Protein AF-A0A7W3VMN3-F1 (afdb_monomer_lite)

Sequence (47 aa):
MIQRIIAIIVILLGIYMIFLGIKADMQPPLITGIGFILIGFLLLTKK

Radius of gyration: 11.23 Å; chains: 1; bounding box: 30×15×28 Å

Secondary structure (DSSP, 8-state):
-HHHHHHHHHHHHHHHHHHHHHHTT-HHHHHHHHHHH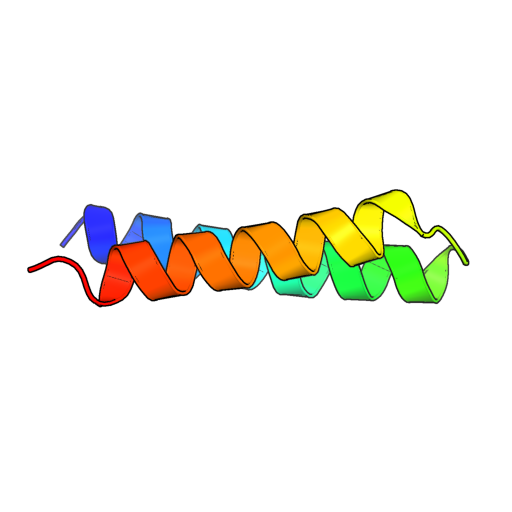HHHHHHHH--

Structure (mmCIF, N/CA/C/O backbone):
data_AF-A0A7W3VMN3-F1
#
_entry.id   AF-A0A7W3VMN3-F1
#
loop_
_atom_site.group_PDB
_atom_site.id
_atom_site.type_symbol
_atom_site.label_atom_id
_atom_site.label_alt_id
_atom_site.label_comp_id
_atom_site.label_asym_id
_atom_site.label_entity_id
_atom_site.label_seq_id
_atom_site.pdbx_PDB_ins_code
_atom_site.Cartn_x
_atom_site.Cartn_y
_atom_site.Cartn_z
_atom_site.occupancy
_atom_site.B_iso_or_equiv
_atom_site.auth_seq_id
_atom_site.auth_comp_id
_atom_site.auth_asym_id
_atom_site.auth_atom_id
_atom_site.pdbx_PDB_model_num
ATOM 1 N N . MET A 1 1 ? -11.048 4.880 17.164 1.00 81.31 1 MET A N 1
ATOM 2 C CA . MET A 1 1 ? -10.168 5.958 16.647 1.00 81.31 1 MET A CA 1
ATOM 3 C C . MET A 1 1 ? -8.791 5.421 16.257 1.00 81.31 1 MET A C 1
ATOM 5 O O . MET A 1 1 ? -8.460 5.481 15.083 1.00 81.31 1 MET A O 1
ATOM 9 N N . ILE A 1 2 ? -8.048 4.800 17.183 1.00 89.44 2 ILE A N 1
ATOM 10 C CA . ILE A 1 2 ? -6.736 4.167 16.922 1.00 89.44 2 ILE A CA 1
ATOM 11 C C . ILE A 1 2 ? -6.752 3.173 15.751 1.00 89.44 2 ILE A C 1
ATOM 13 O O . ILE A 1 2 ? -5.902 3.261 14.877 1.00 89.44 2 ILE A O 1
ATOM 17 N N . GLN A 1 3 ? -7.753 2.292 15.664 1.00 89.25 3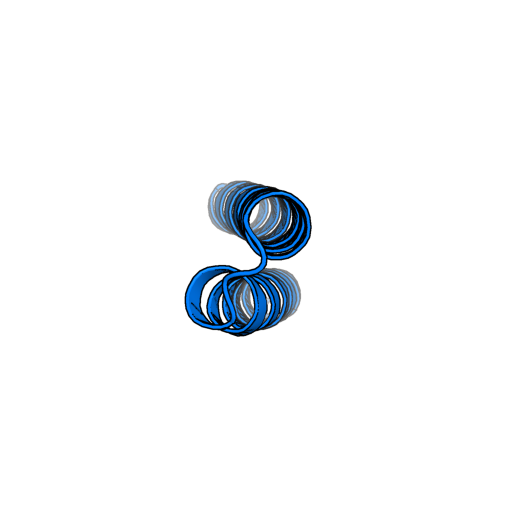 GLN A N 1
ATOM 18 C CA . GLN A 1 3 ? -7.850 1.324 14.560 1.00 89.25 3 GLN A CA 1
ATOM 19 C C . GLN A 1 3 ? -7.955 1.988 13.181 1.00 89.25 3 GLN A C 1
ATOM 21 O O . GLN A 1 3 ? -7.342 1.515 12.234 1.00 89.25 3 GLN A O 1
ATOM 26 N N . ARG A 1 4 ? -8.663 3.123 13.072 1.00 92.81 4 ARG A N 1
ATOM 27 C CA . ARG A 1 4 ? -8.735 3.885 11.816 1.00 92.81 4 ARG A CA 1
ATOM 28 C C . ARG A 1 4 ? -7.392 4.507 11.456 1.00 92.81 4 ARG A C 1
ATOM 30 O O . ARG A 1 4 ? -7.019 4.486 10.293 1.00 92.81 4 ARG A O 1
ATOM 37 N N . ILE A 1 5 ? -6.663 5.024 12.446 1.00 95.88 5 ILE A N 1
ATOM 38 C CA . ILE A 1 5 ? -5.317 5.576 12.240 1.00 95.88 5 ILE A CA 1
ATOM 39 C C . ILE A 1 5 ? -4.369 4.471 11.761 1.00 95.88 5 ILE A C 1
ATOM 41 O O . ILE A 1 5 ? -3.697 4.650 10.751 1.00 95.88 5 ILE A O 1
ATOM 45 N N . ILE A 1 6 ? -4.377 3.308 12.422 1.00 96.06 6 ILE A N 1
ATOM 46 C CA . ILE A 1 6 ? -3.588 2.137 12.011 1.00 96.06 6 ILE A CA 1
ATOM 47 C C . ILE A 1 6 ? -3.944 1.734 10.579 1.00 96.06 6 ILE A C 1
ATOM 49 O O . ILE A 1 6 ? -3.054 1.519 9.764 1.00 96.06 6 ILE A O 1
ATOM 53 N N . ALA A 1 7 ? -5.233 1.686 10.247 1.00 96.75 7 ALA A N 1
ATOM 54 C CA . ALA A 1 7 ? -5.684 1.315 8.916 1.00 96.75 7 ALA A CA 1
ATOM 55 C C . ALA A 1 7 ? -5.173 2.277 7.831 1.00 96.75 7 ALA A C 1
ATOM 57 O O . ALA A 1 7 ? -4.673 1.836 6.799 1.00 96.75 7 ALA A O 1
ATOM 58 N N . ILE A 1 8 ? -5.239 3.588 8.090 1.00 97.06 8 ILE A N 1
ATOM 59 C CA . ILE A 1 8 ? -4.715 4.620 7.185 1.00 97.06 8 ILE A CA 1
ATOM 60 C C . ILE A 1 8 ? -3.199 4.470 7.015 1.00 97.06 8 ILE A C 1
ATOM 62 O O . ILE A 1 8 ? -2.711 4.503 5.888 1.00 97.06 8 ILE A O 1
ATOM 66 N N . ILE A 1 9 ? -2.457 4.252 8.106 1.00 97.94 9 ILE A N 1
ATOM 67 C CA . ILE A 1 9 ? -1.003 4.035 8.055 1.00 97.94 9 ILE A CA 1
ATOM 68 C C . ILE A 1 9 ? -0.669 2.811 7.195 1.00 97.94 9 ILE A C 1
ATOM 70 O O . ILE A 1 9 ? 0.205 2.887 6.336 1.00 97.94 9 ILE A O 1
ATOM 74 N N . VAL A 1 10 ? -1.386 1.700 7.378 1.00 97.69 10 VAL A N 1
ATOM 75 C CA . VAL A 1 10 ? -1.182 0.471 6.597 1.00 97.69 10 VAL A CA 1
ATOM 76 C C . VAL A 1 10 ? -1.441 0.710 5.104 1.00 97.69 10 VAL A C 1
ATOM 78 O O . VAL A 1 10 ? -0.648 0.266 4.276 1.00 97.69 10 VAL A O 1
ATOM 81 N N . ILE A 1 11 ? -2.490 1.458 4.747 1.00 98.31 11 ILE A N 1
ATOM 82 C CA . ILE A 1 11 ? -2.767 1.818 3.346 1.00 98.31 11 ILE A CA 1
ATOM 83 C C . ILE A 1 11 ? -1.621 2.653 2.763 1.00 98.31 11 ILE A C 1
ATOM 85 O O . ILE A 1 11 ? -1.151 2.360 1.664 1.00 98.31 11 ILE A O 1
ATOM 89 N N . LEU A 1 12 ? -1.132 3.657 3.498 1.00 98.44 12 LEU A N 1
ATOM 90 C CA . LEU A 1 12 ? -0.017 4.501 3.052 1.00 98.44 12 LEU A CA 1
ATOM 91 C C . LEU A 1 12 ? 1.277 3.697 2.860 1.00 98.44 12 LEU A C 1
ATOM 93 O O . LEU A 1 12 ? 1.974 3.887 1.863 1.00 98.44 12 LEU A O 1
ATOM 97 N N . LEU A 1 13 ? 1.573 2.760 3.765 1.00 98.25 13 LEU A N 1
ATOM 98 C CA . LEU A 1 13 ? 2.705 1.840 3.617 1.00 98.25 13 LEU A CA 1
ATOM 99 C C . LEU A 1 13 ? 2.543 0.928 2.398 1.00 98.25 13 LEU A C 1
ATOM 101 O O . LEU A 1 13 ? 3.516 0.681 1.689 1.00 98.25 13 LEU A O 1
ATOM 105 N N . GLY A 1 14 ? 1.323 0.462 2.123 1.00 98.25 14 GLY A N 1
ATOM 106 C CA . GLY A 1 14 ? 1.025 -0.320 0.928 1.00 98.25 14 GLY A CA 1
ATOM 107 C C . GLY A 1 14 ? 1.282 0.455 -0.365 1.00 98.25 14 GLY A C 1
ATOM 108 O O . GLY A 1 14 ? 1.958 -0.049 -1.261 1.00 98.25 14 GLY A O 1
ATOM 109 N N . ILE A 1 15 ? 0.839 1.715 -0.429 1.00 98.50 15 ILE A N 1
ATOM 110 C CA . ILE A 1 15 ? 1.117 2.618 -1.559 1.00 98.50 15 ILE A CA 1
ATOM 111 C C . ILE A 1 15 ? 2.630 2.828 -1.727 1.00 98.50 15 ILE A C 1
ATOM 113 O O . ILE A 1 15 ? 3.148 2.748 -2.842 1.00 98.50 15 ILE A O 1
ATOM 117 N N . TYR A 1 16 ? 3.355 3.049 -0.628 1.00 98.25 16 TYR A N 1
ATOM 118 C CA . TYR A 1 16 ? 4.807 3.229 -0.660 1.00 98.25 16 TYR A CA 1
ATOM 119 C C . TYR A 1 16 ? 5.551 1.972 -1.146 1.00 98.25 16 TYR A C 1
ATOM 121 O O . TYR A 1 16 ? 6.471 2.073 -1.957 1.00 98.25 16 TYR A O 1
ATOM 129 N N . MET A 1 17 ? 5.126 0.783 -0.712 1.00 98.00 17 MET A N 1
ATOM 130 C CA . MET A 1 17 ? 5.679 -0.496 -1.172 1.00 98.00 17 MET A CA 1
ATOM 131 C C . MET A 1 17 ? 5.446 -0.725 -2.670 1.00 98.00 17 MET A C 1
ATOM 133 O O . MET A 1 17 ? 6.362 -1.167 -3.361 1.00 98.00 17 MET A O 1
ATOM 137 N N . ILE A 1 18 ? 4.269 -0.362 -3.194 1.00 98.38 18 ILE A N 1
ATOM 138 C CA . ILE A 1 18 ? 3.998 -0.409 -4.639 1.00 98.38 18 ILE A CA 1
ATOM 139 C C . ILE A 1 18 ? 4.935 0.542 -5.387 1.00 98.38 18 ILE A C 1
ATOM 141 O O . ILE A 1 18 ? 5.549 0.138 -6.373 1.00 98.38 18 ILE A O 1
ATOM 145 N N . PHE A 1 19 ? 5.090 1.779 -4.906 1.00 98.00 19 PHE A N 1
ATOM 146 C CA . PHE A 1 19 ? 6.012 2.744 -5.505 1.00 98.00 19 PHE A CA 1
ATOM 147 C C . PHE A 1 19 ? 7.452 2.210 -5.550 1.00 98.00 19 PHE A C 1
ATOM 149 O O . PHE A 1 19 ? 8.099 2.285 -6.595 1.00 98.00 19 PHE A O 1
ATOM 156 N N . LEU A 1 20 ? 7.944 1.628 -4.452 1.00 97.25 20 LEU A N 1
ATOM 157 C CA . LEU A 1 20 ? 9.267 1.002 -4.413 1.00 97.25 20 LEU A CA 1
ATOM 158 C C . LEU A 1 20 ? 9.368 -0.212 -5.340 1.00 97.25 20 LEU A C 1
ATOM 160 O O . LEU A 1 20 ? 10.377 -0.351 -6.023 1.00 97.25 20 LEU A O 1
ATOM 164 N N . GLY A 1 21 ? 8.336 -1.056 -5.390 1.00 97.50 21 GLY A N 1
ATOM 165 C CA . GLY A 1 21 ? 8.277 -2.215 -6.282 1.00 97.50 21 GLY A CA 1
ATOM 166 C C . GLY A 1 21 ? 8.388 -1.816 -7.749 1.00 97.50 21 GLY A C 1
ATOM 167 O O . GLY A 1 21 ? 9.189 -2.395 -8.472 1.00 97.50 21 GLY A O 1
ATOM 168 N N . ILE A 1 22 ? 7.667 -0.771 -8.164 1.00 97.75 22 ILE A N 1
ATOM 169 C CA . ILE A 1 22 ? 7.758 -0.214 -9.522 1.00 97.75 22 ILE A CA 1
ATOM 170 C C . ILE A 1 22 ? 9.144 0.397 -9.762 1.00 97.75 22 ILE A C 1
ATOM 172 O O . ILE A 1 22 ? 9.762 0.146 -10.792 1.00 97.75 22 ILE A O 1
ATOM 176 N N . LYS A 1 23 ? 9.657 1.188 -8.812 1.00 97.69 23 LYS A N 1
ATOM 177 C CA . LYS A 1 23 ? 10.947 1.880 -8.957 1.00 97.69 23 LYS A CA 1
ATOM 178 C C . LYS A 1 23 ? 12.138 0.917 -9.025 1.00 97.69 23 LYS A C 1
ATOM 180 O O . LYS A 1 23 ? 13.125 1.231 -9.683 1.00 97.69 23 LYS A O 1
ATOM 185 N N . ALA A 1 24 ? 12.066 -0.206 -8.316 1.00 96.69 24 ALA A N 1
ATOM 186 C CA . ALA A 1 24 ? 13.133 -1.199 -8.231 1.00 96.69 24 ALA A CA 1
ATOM 187 C C . ALA A 1 24 ? 12.919 -2.411 -9.156 1.00 96.69 24 ALA A C 1
ATOM 189 O O . ALA A 1 24 ? 13.725 -3.334 -9.106 1.00 96.69 24 ALA A O 1
ATOM 190 N N . ASP A 1 25 ? 11.844 -2.429 -9.955 1.00 96.50 25 ASP A N 1
ATOM 191 C CA . ASP A 1 25 ? 11.411 -3.587 -10.755 1.00 96.50 25 ASP A CA 1
ATOM 192 C C . ASP A 1 25 ? 11.316 -4.886 -9.921 1.00 96.50 25 ASP A C 1
ATOM 194 O O . ASP A 1 25 ? 11.694 -5.983 -10.329 1.00 96.50 25 ASP A O 1
ATOM 198 N N . MET A 1 26 ? 10.841 -4.748 -8.677 1.00 96.56 26 MET A N 1
ATOM 199 C CA . MET A 1 26 ? 10.729 -5.836 -7.708 1.00 96.56 26 MET A CA 1
ATOM 200 C C . MET A 1 26 ? 9.266 -6.234 -7.517 1.00 96.56 26 MET A C 1
ATOM 202 O O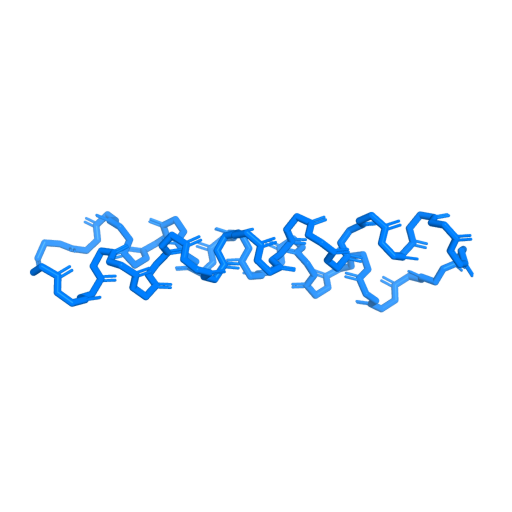 . MET A 1 26 ? 8.456 -5.486 -6.965 1.00 96.56 26 MET A O 1
ATOM 206 N N . GLN A 1 27 ? 8.944 -7.474 -7.881 1.00 94.50 27 GLN A N 1
ATOM 207 C CA . GLN A 1 27 ? 7.611 -8.050 -7.697 1.00 94.50 27 GLN A CA 1
ATOM 208 C C . GLN A 1 27 ? 7.174 -8.193 -6.216 1.00 94.50 27 GLN A C 1
ATOM 210 O O . GLN A 1 27 ? 6.008 -7.910 -5.924 1.00 94.50 27 GLN A O 1
ATOM 215 N N . PRO A 1 28 ? 8.041 -8.582 -5.250 1.00 96.12 28 PRO A N 1
ATOM 216 C CA . PRO A 1 28 ? 7.599 -8.802 -3.869 1.00 96.12 28 PRO A CA 1
ATOM 217 C C . PRO A 1 28 ? 7.060 -7.541 -3.160 1.00 96.12 28 PRO A C 1
ATOM 219 O O . PRO A 1 28 ? 5.967 -7.623 -2.590 1.00 96.12 28 PRO A O 1
ATOM 222 N N . PRO A 1 29 ? 7.722 -6.362 -3.212 1.00 96.56 29 PRO A N 1
ATOM 223 C CA . PRO A 1 29 ? 7.158 -5.115 -2.679 1.00 96.56 29 PRO A CA 1
ATOM 224 C C . PRO A 1 29 ? 5.829 -4.726 -3.341 1.00 96.56 29 PRO A C 1
ATOM 226 O O . PRO A 1 29 ? 4.915 -4.245 -2.677 1.00 96.56 29 PRO A O 1
ATOM 229 N N . LEU A 1 30 ? 5.680 -5.003 -4.638 1.00 96.94 30 LEU A N 1
ATOM 230 C CA . LEU A 1 30 ? 4.459 -4.720 -5.393 1.00 96.94 30 LEU A CA 1
ATOM 231 C C . LEU A 1 30 ? 3.266 -5.536 -4.866 1.00 96.94 30 LEU A C 1
ATOM 233 O O . LEU A 1 30 ? 2.229 -4.973 -4.516 1.00 96.94 30 LEU A O 1
ATOM 237 N N . ILE A 1 31 ? 3.434 -6.857 -4.737 1.00 97.62 31 ILE A N 1
ATOM 238 C CA . ILE A 1 31 ? 2.381 -7.764 -4.249 1.00 97.62 31 ILE A CA 1
ATOM 239 C C . ILE A 1 31 ? 2.068 -7.501 -2.771 1.00 97.62 31 ILE A C 1
ATOM 241 O O . ILE A 1 31 ? 0.900 -7.430 -2.383 1.00 97.62 31 ILE A O 1
ATOM 245 N N . THR A 1 32 ? 3.097 -7.330 -1.939 1.00 97.38 32 THR A N 1
ATOM 246 C CA . THR A 1 32 ? 2.906 -7.045 -0.507 1.00 97.38 32 THR A CA 1
ATOM 247 C C . THR A 1 32 ? 2.232 -5.692 -0.281 1.00 97.38 32 THR A C 1
ATOM 249 O O . THR A 1 32 ? 1.355 -5.592 0.578 1.00 97.38 32 THR A O 1
ATOM 252 N N . GLY A 1 33 ? 2.547 -4.680 -1.093 1.00 97.38 33 GLY A N 1
ATOM 253 C CA . GLY A 1 33 ? 1.883 -3.381 -1.050 1.00 97.38 33 GLY A CA 1
ATOM 254 C C . GLY A 1 33 ? 0.386 -3.454 -1.365 1.00 97.38 33 GLY A C 1
ATOM 255 O O . GLY A 1 33 ? -0.420 -2.878 -0.632 1.00 97.38 33 GLY A O 1
ATOM 256 N N . ILE A 1 34 ? -0.008 -4.242 -2.374 1.00 98.06 34 ILE A N 1
ATOM 257 C CA . ILE A 1 34 ? -1.426 -4.535 -2.661 1.00 98.06 34 ILE A CA 1
ATOM 258 C C . ILE A 1 34 ? -2.088 -5.222 -1.456 1.00 98.06 34 ILE A C 1
ATOM 260 O O . ILE A 1 34 ? -3.181 -4.832 -1.041 1.00 98.06 34 ILE A O 1
ATOM 264 N N . GLY A 1 35 ? -1.410 -6.201 -0.847 1.00 97.88 35 GLY A N 1
ATOM 265 C CA . GLY A 1 35 ? -1.892 -6.889 0.353 1.00 97.88 35 GLY A CA 1
ATOM 266 C C . GLY A 1 35 ? -2.137 -5.942 1.532 1.00 97.88 35 GLY A C 1
ATOM 267 O O . GLY A 1 35 ? -3.184 -6.015 2.176 1.00 97.88 35 GLY A O 1
ATOM 268 N N . PHE A 1 36 ? -1.223 -5.003 1.789 1.00 98.00 36 PHE A N 1
ATOM 269 C CA . PHE A 1 36 ? -1.401 -3.997 2.839 1.00 98.00 36 PHE A CA 1
ATOM 270 C C . PHE A 1 36 ? -2.579 -3.067 2.561 1.00 98.00 36 PHE A C 1
ATOM 272 O O . PHE A 1 36 ? -3.368 -2.818 3.471 1.00 98.00 36 PHE A O 1
ATOM 279 N N . ILE A 1 37 ? -2.776 -2.621 1.319 1.00 98.19 37 ILE A N 1
ATOM 280 C CA . ILE A 1 37 ? -3.949 -1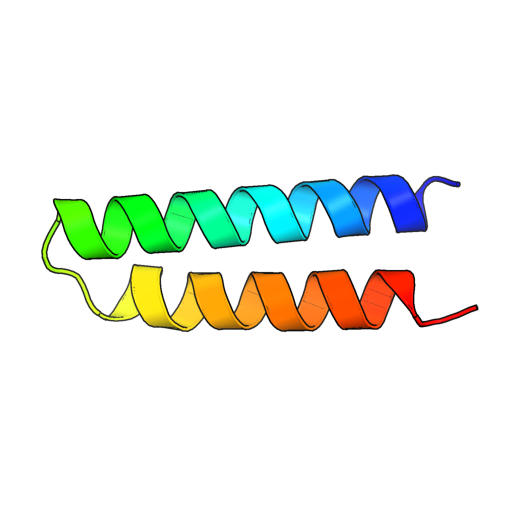.806 0.969 1.00 98.19 37 ILE A CA 1
ATOM 281 C C . ILE A 1 37 ? -5.247 -2.565 1.278 1.00 98.19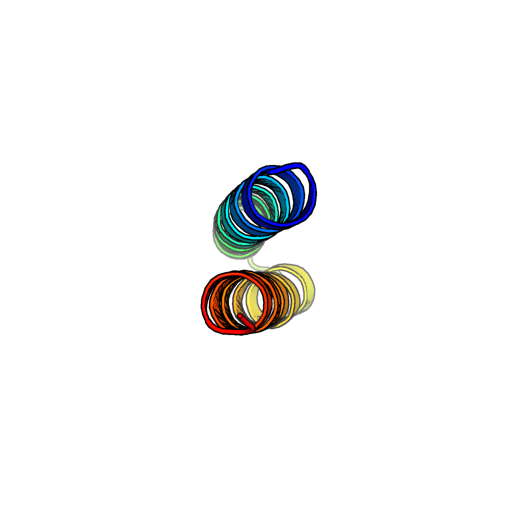 37 ILE A C 1
ATOM 283 O O . ILE A 1 37 ? -6.145 -2.002 1.906 1.00 98.19 37 ILE A O 1
ATOM 287 N N . LEU A 1 38 ? -5.330 -3.848 0.912 1.00 97.94 38 LEU A N 1
ATOM 288 C CA . LEU A 1 38 ? -6.499 -4.686 1.198 1.00 97.94 38 LEU A CA 1
ATOM 289 C C . LEU A 1 38 ? -6.736 -4.863 2.704 1.00 97.94 38 LEU A C 1
ATOM 291 O O . LEU A 1 38 ? -7.866 -4.707 3.167 1.00 97.94 38 LEU A O 1
ATOM 295 N N . ILE A 1 39 ? -5.683 -5.139 3.481 1.00 96.88 39 ILE A N 1
ATOM 296 C CA . ILE A 1 39 ? -5.779 -5.288 4.942 1.00 96.88 39 ILE A CA 1
ATOM 297 C C . ILE A 1 39 ? -6.226 -3.977 5.591 1.00 96.88 39 ILE A C 1
ATOM 299 O O . ILE A 1 39 ? -7.126 -3.985 6.431 1.00 96.88 39 ILE A O 1
ATOM 303 N N . GLY A 1 40 ? -5.631 -2.849 5.204 1.00 96.75 40 GLY A N 1
ATOM 304 C CA . GLY A 1 40 ? -5.997 -1.541 5.734 1.00 96.75 40 GLY A CA 1
ATOM 305 C C . GLY A 1 40 ? -7.434 -1.156 5.375 1.00 96.75 40 GLY A C 1
ATOM 306 O O . GLY A 1 40 ? -8.175 -0.684 6.236 1.00 96.75 40 G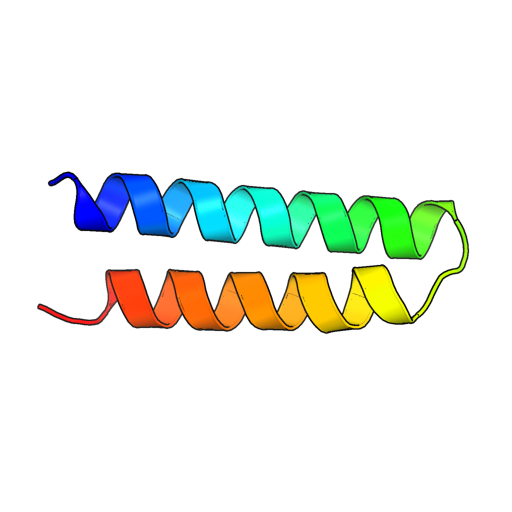LY A O 1
ATOM 307 N N . PHE A 1 41 ? -7.881 -1.442 4.150 1.00 96.62 41 PHE A N 1
ATOM 308 C CA . PHE A 1 41 ? -9.278 -1.243 3.761 1.00 96.62 41 PHE A CA 1
ATOM 309 C C . PHE A 1 41 ? -10.230 -2.105 4.603 1.00 96.62 41 PHE A C 1
ATOM 311 O O . PHE A 1 41 ? -11.211 -1.599 5.151 1.00 96.62 41 PHE A O 1
ATOM 318 N N . LEU A 1 42 ? -9.897 -3.384 4.796 1.00 96.06 42 LEU A N 1
ATOM 319 C CA . LEU A 1 42 ? -10.686 -4.292 5.625 1.00 96.06 42 LEU A CA 1
ATOM 320 C C . LEU A 1 42 ? -10.755 -3.809 7.085 1.00 96.06 42 LEU A C 1
ATOM 322 O O . LEU A 1 42 ? -11.827 -3.829 7.697 1.00 96.06 42 LEU A O 1
ATOM 326 N N . LEU A 1 43 ? -9.644 -3.293 7.619 1.00 94.25 43 LEU A N 1
ATOM 327 C CA . LEU A 1 43 ? -9.562 -2.720 8.964 1.00 94.25 43 LEU A CA 1
ATOM 328 C C . LEU A 1 43 ? -10.403 -1.438 9.117 1.00 94.25 43 LEU A C 1
ATOM 330 O O . LEU A 1 43 ? -10.941 -1.203 10.195 1.00 94.25 43 LEU A O 1
ATOM 334 N N . LEU A 1 44 ? -10.561 -0.633 8.057 1.00 91.88 44 LEU A N 1
ATOM 335 C CA . LEU A 1 44 ? -11.475 0.521 8.047 1.00 91.88 44 LEU A CA 1
ATOM 336 C C . LEU A 1 44 ? -12.950 0.107 8.028 1.00 91.88 44 LEU A C 1
ATOM 338 O O . LEU A 1 44 ? -13.785 0.806 8.606 1.00 91.88 44 LEU A O 1
ATOM 342 N N . THR A 1 45 ? -13.273 -0.989 7.337 1.00 89.38 45 THR A N 1
ATOM 343 C CA . THR A 1 45 ? -14.657 -1.471 7.195 1.00 89.38 45 THR A CA 1
ATOM 344 C C . THR A 1 45 ? -15.166 -2.262 8.397 1.00 89.38 45 THR A C 1
ATOM 346 O O . THR A 1 45 ? -16.378 -2.319 8.612 1.00 89.38 45 THR A O 1
ATOM 349 N N . LYS A 1 46 ? -14.275 -2.848 9.207 1.00 76.88 46 LYS A N 1
ATOM 350 C CA . LYS A 1 46 ? -14.662 -3.487 10.469 1.00 76.88 46 LYS A CA 1
ATOM 351 C C . LYS A 1 46 ? -15.121 -2.406 11.460 1.00 76.88 46 LYS A C 1
ATOM 353 O O . LYS A 1 46 ? -14.329 -1.545 11.836 1.00 76.88 46 LYS A O 1
ATOM 358 N N . LYS A 1 47 ? -16.410 -2.435 11.820 1.00 58.16 47 LYS A N 1
ATOM 359 C CA . LYS A 1 47 ? -17.007 -1.578 12.858 1.00 58.16 47 LYS A CA 1
ATOM 360 C C . LYS A 1 47 ? -16.534 -1.978 14.248 1.00 58.16 47 LYS A C 1
ATOM 362 O O . LYS A 1 47 ? -16.501 -3.200 14.513 1.00 58.16 47 LYS A O 1
#

Foldseek 3Di:
DVLLVVLVVLLVQLVVLCVVCVVVVNPVSNVVSVVSNVVSVVSNVPD

pLDDT: mean 94.93, std 6.87, range [58.16, 98.5]